Protein AF-A0A2V7CFP2-F1 (afdb_monomer_lite)

Foldseek 3Di:
DDDDDDDDDDDPDPPVVVVVVVVVVVVLLVLQLVQLLLLCLPQQVPPNCSVPPVCSVVSSVLSSVLSVCLVVVHDLVVQLVSSQCCQCPVVVHPDDSVSSSRSSVVSNVVSCVSVVVD

Sequence (118 aa):
MKQCVIAIGGGRSEPLRQASEMNEQRERARRYNDAICPILLRDWDPIGVADIPEAHDEYNMYADGVAGILMRGEPKQKLVEYLWTIETENMGLDGNRTRVESAAIRLLQVRREIDGDA

Structure (mmCIF, N/CA/C/O backbone):
data_AF-A0A2V7CFP2-F1
#
_entry.id   AF-A0A2V7CFP2-F1
#
loop_
_atom_site.group_PDB
_atom_site.id
_atom_site.type_symbol
_atom_site.label_atom_id
_atom_site.label_alt_id
_atom_site.label_comp_id
_atom_site.label_asym_id
_atom_site.label_entity_id
_atom_site.label_seq_id
_atom_site.pdbx_PDB_ins_code
_atom_site.Cartn_x
_atom_site.Cartn_y
_atom_site.Cartn_z
_atom_site.occupancy
_atom_site.B_iso_or_equiv
_atom_site.auth_seq_id
_atom_site.auth_comp_id
_atom_site.auth_asym_id
_atom_site.auth_atom_id
_atom_site.pdbx_PDB_model_num
ATOM 1 N N . MET A 1 1 ? 14.043 -0.073 67.183 1.00 38.91 1 MET A N 1
ATOM 2 C CA . MET A 1 1 ? 14.321 0.084 65.740 1.00 38.91 1 MET A CA 1
ATOM 3 C C . MET A 1 1 ? 13.403 -0.858 64.974 1.00 38.91 1 MET A C 1
ATOM 5 O O . MET A 1 1 ? 13.433 -2.046 65.238 1.00 38.91 1 MET A O 1
ATOM 9 N N . LYS A 1 2 ? 12.536 -0.272 64.138 1.00 36.72 2 LYS A N 1
ATOM 10 C CA . LYS A 1 2 ? 11.733 -0.819 63.026 1.00 36.72 2 LYS A CA 1
ATOM 11 C C . LYS A 1 2 ? 11.377 -2.321 63.033 1.00 36.72 2 LYS A C 1
ATOM 13 O O . LYS A 1 2 ? 12.143 -3.149 62.561 1.00 36.72 2 LYS A O 1
ATOM 18 N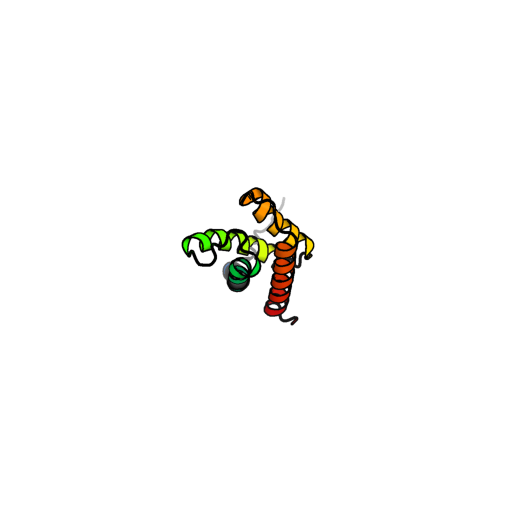 N . GLN A 1 3 ? 10.127 -2.605 63.400 1.00 37.22 3 GLN A N 1
ATOM 19 C CA . GLN A 1 3 ? 9.312 -3.619 62.727 1.00 37.22 3 GLN A CA 1
ATOM 20 C C . GLN A 1 3 ? 8.855 -3.022 61.384 1.00 37.22 3 GLN A C 1
ATOM 22 O O . GLN A 1 3 ? 8.370 -1.890 61.374 1.00 37.22 3 GLN A O 1
ATOM 27 N N . CYS A 1 4 ? 8.961 -3.744 60.269 1.00 32.78 4 CYS A N 1
ATOM 28 C CA . CYS A 1 4 ? 8.032 -3.531 59.160 1.00 32.78 4 CYS A CA 1
ATOM 29 C C . CYS A 1 4 ? 7.791 -4.840 58.412 1.00 32.78 4 CYS A C 1
ATOM 31 O O . CYS A 1 4 ? 8.712 -5.569 58.057 1.00 32.78 4 CYS A O 1
ATOM 33 N N . VAL A 1 5 ? 6.508 -5.127 58.289 1.00 37.94 5 VAL A N 1
ATOM 34 C CA . VAL A 1 5 ? 5.862 -6.352 57.847 1.00 37.94 5 VAL A CA 1
ATOM 35 C C . VAL A 1 5 ? 5.999 -6.582 56.344 1.00 37.94 5 VAL A C 1
ATOM 37 O O . VAL A 1 5 ? 6.015 -5.654 55.540 1.00 37.94 5 VAL A O 1
ATOM 40 N N . ILE A 1 6 ? 6.055 -7.862 55.993 1.00 40.59 6 ILE A N 1
ATOM 41 C CA . ILE A 1 6 ? 5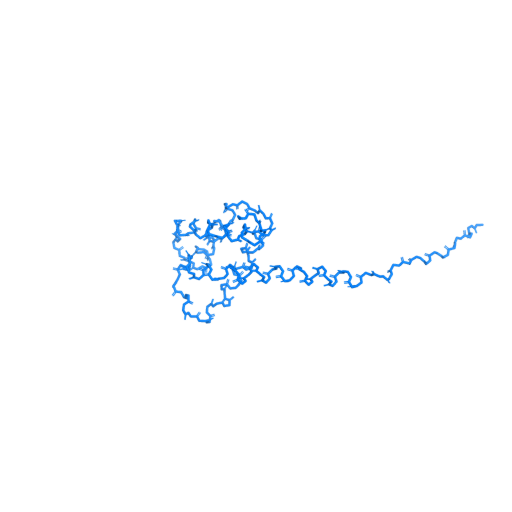.983 -8.406 54.640 1.00 40.59 6 ILE A CA 1
ATOM 42 C C . ILE A 1 6 ? 4.562 -8.161 54.117 1.00 40.59 6 ILE A C 1
ATOM 44 O O . ILE A 1 6 ? 3.610 -8.732 54.644 1.00 40.59 6 ILE A O 1
ATOM 48 N N . ALA A 1 7 ? 4.413 -7.333 53.083 1.00 41.47 7 ALA A N 1
ATOM 49 C CA . ALA A 1 7 ? 3.176 -7.226 52.315 1.00 41.47 7 ALA A CA 1
ATOM 50 C C . ALA A 1 7 ? 3.364 -7.924 50.963 1.00 41.47 7 ALA A C 1
ATOM 52 O O . ALA A 1 7 ? 3.865 -7.363 49.993 1.00 41.47 7 ALA A O 1
ATOM 53 N N . ILE A 1 8 ? 2.961 -9.188 50.940 1.00 46.88 8 ILE A N 1
ATOM 54 C CA . ILE A 1 8 ? 2.650 -9.973 49.748 1.00 46.88 8 ILE A CA 1
ATOM 55 C C . ILE A 1 8 ? 1.309 -9.470 49.191 1.00 46.88 8 ILE A C 1
ATOM 57 O O . ILE A 1 8 ? 0.251 -9.949 49.583 1.00 46.88 8 ILE A O 1
ATOM 61 N N . GLY A 1 9 ? 1.347 -8.479 48.299 1.00 38.78 9 GLY A N 1
ATOM 62 C CA . GLY A 1 9 ? 0.287 -8.244 47.311 1.00 38.78 9 GLY A CA 1
ATOM 63 C C . GLY A 1 9 ? 0.804 -8.790 45.980 1.00 38.78 9 GLY A C 1
ATOM 64 O O . GLY A 1 9 ? 1.885 -8.415 45.552 1.00 38.78 9 GLY A O 1
ATOM 65 N N . GLY A 1 10 ? 0.196 -9.774 45.328 1.00 50.22 10 GLY A N 1
ATOM 66 C CA . GLY A 1 10 ? -1.226 -9.824 45.012 1.00 50.22 10 GLY A CA 1
ATOM 67 C C . GLY A 1 10 ? -1.416 -9.343 43.571 1.00 50.22 10 GLY A C 1
ATOM 68 O O . GLY A 1 10 ? -2.043 -8.320 43.350 1.00 50.22 10 GLY A O 1
ATOM 69 N N . GLY A 1 11 ? -0.818 -10.054 42.610 1.00 46.03 11 GLY A N 1
ATOM 70 C CA . GLY A 1 11 ? -0.874 -9.746 41.177 1.00 46.03 11 GLY A CA 1
ATOM 71 C C . GLY A 1 11 ? -0.558 -10.996 40.360 1.00 46.03 11 GLY A C 1
ATOM 72 O O . GLY A 1 11 ? 0.494 -11.114 39.750 1.00 46.03 11 GLY A O 1
ATOM 73 N N . ARG A 1 12 ? -1.418 -12.013 40.454 1.00 54.16 12 ARG A N 1
ATOM 74 C CA . ARG A 1 12 ? -1.365 -13.205 39.594 1.00 54.16 12 ARG A CA 1
ATOM 75 C C . ARG A 1 12 ? -2.741 -13.415 38.977 1.00 54.16 12 ARG A C 1
ATOM 77 O O . ARG A 1 12 ? -3.465 -14.325 39.359 1.00 54.16 12 ARG A O 1
ATOM 84 N N . SER A 1 13 ? -3.102 -12.532 38.050 1.00 55.50 13 SER A N 1
ATOM 85 C CA . SER A 1 13 ? -4.273 -12.695 37.175 1.00 55.50 13 SER A CA 1
ATOM 86 C C . SER A 1 13 ? -4.141 -11.896 35.865 1.00 55.50 13 SER A C 1
ATOM 88 O O . SER A 1 13 ? -5.100 -11.272 35.424 1.00 55.50 13 SER A O 1
ATOM 90 N N . GLU A 1 14 ? -2.953 -11.891 35.250 1.00 55.16 14 GLU A N 1
ATOM 91 C CA . GLU A 1 14 ? -2.637 -11.175 33.991 1.00 55.16 14 GLU A CA 1
ATOM 92 C C . GLU A 1 14 ? -2.407 -12.023 32.710 1.00 55.16 14 GLU A C 1
ATOM 94 O O . GLU A 1 14 ? -2.618 -11.464 31.634 1.00 55.16 14 GLU A O 1
ATOM 99 N N . PRO A 1 15 ? -2.103 -13.345 32.722 1.00 56.69 15 PRO A N 1
ATOM 100 C CA . PRO A 1 15 ? -1.761 -14.057 31.478 1.00 56.69 15 PRO A CA 1
ATOM 101 C C . PRO A 1 15 ? -2.902 -14.164 30.453 1.00 56.69 15 PRO A C 1
ATOM 103 O O . PRO A 1 15 ? -2.671 -14.085 29.251 1.00 56.69 15 PRO A O 1
ATOM 106 N N . LEU A 1 16 ? -4.146 -14.353 30.915 1.00 61.09 16 LEU A N 1
ATOM 107 C CA . LEU A 1 16 ? -5.295 -14.596 30.030 1.00 61.09 16 LEU A CA 1
ATOM 108 C C . LEU A 1 16 ? -5.802 -13.322 29.339 1.00 61.09 16 LEU A C 1
ATOM 110 O O . LEU A 1 16 ? -6.277 -13.398 28.210 1.00 61.09 16 LEU A O 1
ATOM 114 N N . ARG A 1 17 ? -5.672 -12.153 29.984 1.00 61.97 17 ARG A N 1
ATOM 115 C CA . ARG A 1 17 ? -6.041 -10.864 29.371 1.00 61.97 17 ARG A CA 1
ATOM 116 C C . ARG A 1 17 ? -5.051 -10.477 28.273 1.00 61.97 17 ARG A C 1
ATOM 118 O O . ARG A 1 17 ? -5.471 -10.191 27.160 1.00 61.97 17 ARG A O 1
ATOM 125 N N . GLN A 1 18 ? -3.752 -10.603 28.549 1.00 61.94 18 GLN A N 1
ATOM 126 C CA . GLN A 1 18 ? -2.694 -10.333 27.568 1.00 61.94 18 GLN A CA 1
ATOM 127 C C . GLN A 1 18 ? -2.756 -11.291 26.367 1.00 61.94 18 GLN A C 1
ATOM 129 O O . GLN A 1 18 ? -2.541 -10.872 25.232 1.00 61.94 18 GLN A O 1
ATOM 134 N N . ALA A 1 19 ? -3.110 -12.563 26.584 1.00 71.25 19 ALA A N 1
ATOM 135 C CA . ALA A 1 19 ? -3.296 -13.522 25.496 1.00 71.25 19 ALA A CA 1
ATOM 136 C C . ALA A 1 19 ? -4.507 -13.198 24.593 1.00 71.25 19 ALA A C 1
ATOM 138 O O . ALA A 1 19 ? -4.402 -13.371 23.379 1.00 71.25 19 ALA A O 1
ATOM 139 N N . SER A 1 20 ? -5.624 -12.709 25.156 1.00 77.50 20 SER A N 1
ATOM 140 C CA . SER A 1 20 ? -6.805 -12.278 24.379 1.00 77.50 20 SER A CA 1
ATOM 141 C C . SER A 1 20 ? -6.478 -11.076 23.502 1.00 77.50 20 SER A C 1
ATOM 143 O O . SER A 1 20 ? -6.687 -11.119 22.294 1.00 77.50 20 SER A O 1
ATOM 145 N N . GLU A 1 21 ? -5.864 -10.049 24.093 1.00 76.19 21 GLU A N 1
ATOM 146 C CA . GLU A 1 21 ? -5.449 -8.838 23.382 1.00 76.19 21 GLU A CA 1
ATOM 147 C C . GLU A 1 21 ? -4.469 -9.173 22.250 1.00 76.19 21 GLU A C 1
ATOM 149 O O . GLU A 1 21 ? -4.635 -8.722 21.120 1.00 76.19 21 GLU A O 1
ATOM 154 N N . MET A 1 22 ? -3.476 -10.031 22.509 1.00 74.94 22 MET A N 1
ATOM 155 C CA . MET A 1 22 ? -2.556 -10.499 21.471 1.00 74.94 22 MET A CA 1
ATOM 156 C C . MET A 1 22 ? -3.264 -11.246 20.336 1.00 74.94 22 MET A C 1
ATOM 158 O O . MET A 1 22 ? -2.868 -11.095 19.179 1.00 74.94 22 MET A O 1
ATOM 162 N N . ASN A 1 23 ? -4.274 -12.064 20.642 1.00 83.12 23 ASN A N 1
ATOM 163 C CA . ASN A 1 23 ? -5.027 -12.788 19.622 1.00 83.12 23 ASN A CA 1
ATOM 164 C C . ASN A 1 23 ? -5.876 -11.833 18.771 1.00 83.12 23 ASN A C 1
ATOM 166 O O . ASN A 1 23 ? -5.826 -11.904 17.548 1.00 83.12 23 ASN A O 1
ATOM 170 N N . GLU A 1 24 ? -6.557 -10.874 19.395 1.00 83.25 24 GLU A N 1
ATOM 171 C CA . GLU A 1 24 ? -7.334 -9.842 18.697 1.00 83.25 24 GLU A CA 1
ATOM 172 C C . GLU A 1 24 ? -6.453 -8.997 17.766 1.00 83.25 24 GLU A C 1
ATOM 174 O O . GLU A 1 24 ? -6.829 -8.731 16.623 1.00 83.25 24 GLU A O 1
ATOM 179 N N . GLN A 1 25 ? -5.243 -8.631 18.207 1.00 81.38 25 GLN A N 1
ATOM 180 C CA . GLN A 1 25 ? -4.290 -7.907 17.360 1.00 81.38 25 GLN A CA 1
ATOM 181 C C . GLN A 1 25 ? -3.815 -8.751 16.173 1.00 81.38 25 GLN A C 1
ATOM 183 O O . GLN A 1 25 ? -3.722 -8.239 15.058 1.00 81.38 25 GLN A O 1
ATOM 188 N N . ARG A 1 26 ? -3.544 -10.045 16.384 1.00 83.00 26 ARG A N 1
ATOM 189 C CA . ARG A 1 26 ? -3.150 -10.972 15.309 1.00 83.00 26 ARG A CA 1
ATOM 190 C C . ARG A 1 26 ? -4.274 -11.187 14.307 1.00 83.00 26 ARG A C 1
ATOM 192 O O . ARG A 1 26 ? -4.027 -11.163 13.107 1.00 83.00 26 ARG A O 1
ATOM 199 N N . GLU A 1 27 ? -5.502 -11.361 14.779 1.00 87.06 27 GLU A N 1
ATOM 200 C CA . GLU A 1 27 ? -6.678 -11.490 13.920 1.00 87.06 27 GLU A CA 1
ATOM 201 C C . GLU A 1 27 ? -6.924 -10.214 13.118 1.00 87.06 27 GLU A C 1
ATOM 203 O O . GLU A 1 27 ? -7.216 -10.284 11.924 1.00 87.06 27 GLU A O 1
ATOM 208 N N . ARG A 1 28 ? -6.758 -9.044 13.744 1.00 84.88 28 ARG A N 1
ATOM 209 C CA . ARG A 1 28 ? -6.853 -7.756 13.054 1.00 84.88 28 ARG A CA 1
ATOM 210 C C . ARG A 1 28 ? -5.775 -7.624 11.982 1.00 84.88 28 ARG A C 1
ATOM 212 O O . ARG A 1 28 ? -6.112 -7.312 10.844 1.00 84.88 28 ARG A O 1
ATOM 219 N N . ALA A 1 29 ? -4.517 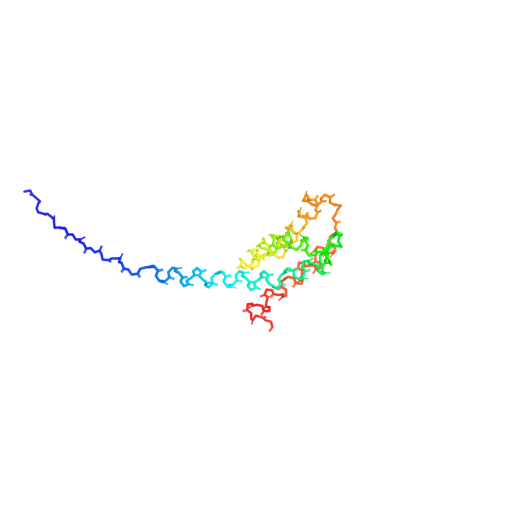-7.918 12.309 1.00 84.00 29 ALA A N 1
ATOM 220 C CA . ALA A 1 29 ? -3.415 -7.898 11.349 1.00 84.00 29 ALA A CA 1
ATOM 221 C C . ALA A 1 29 ? -3.670 -8.858 10.176 1.00 84.00 29 ALA A C 1
ATOM 223 O O . ALA A 1 29 ? -3.532 -8.464 9.022 1.00 84.00 29 ALA A O 1
ATOM 224 N N . ARG A 1 30 ? -4.146 -10.078 10.460 1.00 86.88 30 ARG A N 1
ATOM 225 C CA . ARG A 1 30 ? -4.508 -11.069 9.440 1.00 86.88 30 ARG A CA 1
ATOM 226 C C . ARG A 1 30 ? -5.613 -10.563 8.513 1.00 86.88 30 ARG A C 1
ATOM 228 O O . ARG A 1 30 ? -5.479 -10.689 7.306 1.00 86.88 30 ARG A O 1
ATOM 235 N N . ARG A 1 31 ? -6.679 -9.954 9.048 1.00 88.88 31 ARG A N 1
ATOM 236 C CA . ARG A 1 31 ? -7.759 -9.370 8.227 1.00 88.88 31 ARG A CA 1
ATOM 237 C C . ARG A 1 31 ? -7.250 -8.265 7.306 1.00 88.88 31 ARG A C 1
ATOM 239 O O . ARG A 1 31 ? -7.663 -8.201 6.154 1.00 88.88 31 ARG A O 1
ATOM 246 N N . TYR A 1 32 ? -6.362 -7.410 7.811 1.00 90.12 32 TYR A N 1
ATOM 247 C CA . TYR A 1 32 ? -5.733 -6.382 6.990 1.00 90.12 32 TYR A CA 1
ATOM 248 C C . TYR A 1 32 ? -4.867 -7.007 5.891 1.00 90.12 32 TYR A C 1
ATOM 250 O O . TYR A 1 32 ? -5.028 -6.639 4.733 1.00 90.12 32 TYR A O 1
ATOM 258 N N . ASN A 1 33 ? -4.008 -7.976 6.220 1.00 87.62 33 ASN A N 1
ATOM 259 C CA . ASN A 1 33 ? -3.148 -8.636 5.236 1.00 87.62 33 ASN A CA 1
ATOM 260 C C . ASN A 1 33 ? -3.973 -9.350 4.141 1.00 87.62 33 ASN A C 1
ATOM 262 O O . ASN A 1 33 ? -3.771 -9.070 2.958 1.00 87.62 33 ASN A O 1
ATOM 266 N N . ASP A 1 34 ? -4.987 -10.136 4.534 1.00 89.69 34 ASP A N 1
ATOM 267 C CA . ASP A 1 34 ? -5.908 -10.843 3.626 1.00 89.69 34 ASP A CA 1
ATOM 268 C C . ASP A 1 34 ? -6.612 -9.879 2.642 1.00 89.69 34 ASP A C 1
ATOM 270 O O . ASP A 1 34 ? -6.906 -10.250 1.505 1.00 89.69 34 ASP A O 1
ATOM 274 N N . ALA A 1 35 ? -6.882 -8.634 3.056 1.00 91.50 35 ALA A N 1
ATOM 275 C CA . ALA A 1 35 ? -7.525 -7.620 2.218 1.00 91.50 35 ALA A CA 1
ATOM 276 C C . ALA A 1 35 ? -6.536 -6.807 1.361 1.00 91.50 35 ALA A C 1
ATOM 278 O O . ALA A 1 35 ? -6.869 -6.407 0.245 1.00 91.50 35 ALA A O 1
ATOM 279 N N . ILE A 1 36 ? -5.330 -6.545 1.873 1.00 94.12 36 ILE A N 1
ATOM 280 C CA . ILE A 1 36 ? -4.306 -5.718 1.217 1.00 94.12 36 ILE A CA 1
ATOM 281 C C . ILE A 1 36 ? -3.576 -6.493 0.123 1.00 94.12 36 ILE A C 1
ATOM 283 O O . ILE A 1 36 ? -3.360 -5.946 -0.958 1.00 94.12 36 ILE A O 1
ATOM 287 N N . CYS A 1 37 ? -3.179 -7.741 0.384 1.00 92.12 37 CYS A N 1
ATOM 288 C CA . CYS A 1 37 ? -2.323 -8.502 -0.529 1.00 92.12 37 CYS A CA 1
ATOM 289 C C . CYS A 1 37 ? -2.922 -8.614 -1.952 1.00 92.12 37 CYS A C 1
ATOM 291 O O . CYS A 1 37 ? -2.234 -8.262 -2.915 1.00 92.12 37 CYS A O 1
ATOM 293 N N . PRO A 1 38 ? -4.225 -8.927 -2.130 1.00 91.06 38 PRO A N 1
ATOM 294 C CA . PRO A 1 38 ? -4.845 -8.939 -3.457 1.00 91.06 38 PRO A CA 1
ATOM 295 C C . PRO A 1 38 ? -4.841 -7.579 -4.169 1.00 91.06 38 PRO A C 1
ATOM 297 O O . PRO A 1 38 ? -4.823 -7.536 -5.396 1.00 91.06 38 PRO A O 1
ATOM 300 N N . ILE A 1 39 ? -4.872 -6.468 -3.428 1.00 93.06 39 ILE A N 1
ATOM 301 C CA . ILE A 1 39 ? -4.818 -5.110 -3.995 1.00 93.06 39 ILE A CA 1
ATOM 302 C C . ILE A 1 39 ? -3.412 -4.802 -4.480 1.00 93.06 39 ILE A C 1
ATOM 304 O O . ILE A 1 39 ? -3.248 -4.269 -5.572 1.00 93.06 39 ILE A O 1
ATOM 308 N N . LEU A 1 40 ? -2.391 -5.171 -3.705 1.00 93.50 40 LEU A N 1
ATOM 309 C CA . LEU A 1 40 ? -1.009 -4.999 -4.141 1.00 93.50 40 LEU A CA 1
ATOM 310 C C . LEU A 1 40 ? -0.734 -5.796 -5.419 1.00 93.50 40 LEU A C 1
ATOM 312 O O . LEU A 1 40 ? -0.166 -5.241 -6.353 1.00 93.50 40 LEU A O 1
ATOM 316 N N . LEU A 1 41 ? -1.211 -7.042 -5.500 1.00 91.69 41 LEU A N 1
ATOM 317 C CA . LEU A 1 41 ? -1.026 -7.895 -6.678 1.00 91.69 41 LEU A CA 1
ATOM 318 C C . LEU A 1 41 ? -1.824 -7.425 -7.908 1.00 91.69 41 LEU A C 1
ATOM 320 O O . LEU A 1 41 ? -1.393 -7.648 -9.030 1.00 91.69 41 LEU A O 1
ATOM 324 N N . ARG A 1 42 ? -2.992 -6.791 -7.740 1.00 90.00 42 ARG A N 1
ATOM 325 C CA . ARG A 1 42 ? -3.857 -6.413 -8.879 1.00 90.00 42 ARG A CA 1
ATOM 326 C C . ARG A 1 42 ? -3.719 -4.961 -9.313 1.00 90.00 42 ARG A C 1
ATOM 328 O O . ARG A 1 42 ? -3.748 -4.680 -10.508 1.00 90.00 42 ARG A O 1
ATOM 335 N N . ASP A 1 43 ? -3.613 -4.052 -8.351 1.00 90.56 43 ASP A N 1
ATOM 336 C CA . ASP A 1 43 ? -3.725 -2.611 -8.586 1.00 90.56 43 ASP A CA 1
ATOM 337 C C . ASP A 1 43 ? -2.363 -1.901 -8.558 1.00 90.56 43 ASP A C 1
ATOM 339 O O . ASP A 1 43 ? -2.240 -0.790 -9.079 1.00 90.56 43 ASP A O 1
ATOM 343 N N . TRP A 1 44 ? -1.335 -2.521 -7.964 1.00 94.38 44 TRP A N 1
ATOM 344 C CA . TRP A 1 44 ? 0.005 -1.936 -7.872 1.00 94.38 44 TRP A CA 1
ATOM 345 C C . TRP A 1 44 ? 1.086 -2.707 -8.633 1.00 94.38 44 TRP A C 1
ATOM 347 O O . TRP A 1 44 ? 1.907 -2.046 -9.261 1.00 94.38 44 TRP A O 1
ATOM 357 N N . ASP A 1 45 ? 1.075 -4.042 -8.592 1.00 91.12 45 ASP A N 1
ATOM 358 C CA . ASP A 1 45 ? 2.110 -4.967 -9.087 1.00 91.12 45 ASP A CA 1
ATOM 359 C C . ASP A 1 45 ? 2.957 -4.420 -10.251 1.00 91.12 45 ASP A C 1
ATOM 361 O O . ASP A 1 45 ? 2.582 -4.511 -11.427 1.00 91.12 45 ASP A O 1
ATOM 365 N N . PRO A 1 46 ? 4.111 -3.806 -9.941 1.00 89.75 46 PRO A N 1
ATOM 366 C CA . PRO A 1 46 ? 4.890 -3.097 -10.939 1.00 89.75 46 PRO A CA 1
ATOM 367 C C . PRO A 1 46 ? 5.705 -4.031 -11.839 1.00 89.75 46 PRO A C 1
ATOM 369 O O . PRO A 1 46 ? 6.150 -3.588 -12.900 1.00 89.75 46 PRO A O 1
ATOM 372 N N . ILE A 1 47 ? 5.876 -5.294 -11.434 1.00 88.56 47 ILE A N 1
ATOM 373 C CA . ILE A 1 47 ? 6.668 -6.321 -12.124 1.00 88.56 47 ILE A CA 1
ATOM 374 C C . ILE A 1 47 ? 5.806 -7.392 -12.812 1.00 88.56 47 ILE A C 1
ATOM 376 O O . ILE A 1 47 ? 6.335 -8.163 -13.609 1.00 88.56 47 ILE A O 1
ATOM 380 N N . GLY A 1 48 ? 4.491 -7.412 -12.574 1.00 88.00 48 GLY A N 1
ATOM 381 C CA . GLY A 1 48 ? 3.545 -8.288 -13.271 1.00 88.00 48 GLY A CA 1
ATOM 382 C C . GLY A 1 48 ? 3.632 -9.753 -12.840 1.00 88.00 48 GLY A C 1
ATOM 383 O O . GLY A 1 48 ? 3.534 -10.646 -13.679 1.00 88.00 48 GLY A O 1
ATOM 384 N N . VAL A 1 49 ? 3.858 -10.003 -11.551 1.00 87.50 49 VAL A N 1
ATOM 385 C CA . VAL A 1 49 ? 4.006 -11.340 -10.954 1.00 87.50 49 VAL A CA 1
ATOM 386 C C . VAL A 1 49 ? 2.755 -11.827 -10.218 1.00 87.50 49 VAL A C 1
ATOM 388 O O . VAL A 1 49 ? 2.815 -12.843 -9.531 1.00 87.50 49 VAL A O 1
ATOM 391 N N . ALA A 1 50 ? 1.613 -11.150 -10.368 1.00 85.88 50 ALA A N 1
ATOM 392 C CA . ALA A 1 50 ? 0.342 -11.523 -9.741 1.00 85.88 50 ALA A CA 1
ATOM 393 C C . ALA A 1 50 ? -0.024 -13.015 -9.893 1.00 85.88 50 ALA A C 1
ATOM 395 O O . ALA A 1 50 ? -0.506 -13.639 -8.944 1.00 85.88 50 ALA A O 1
ATOM 396 N N . ASP A 1 51 ? 0.257 -13.592 -11.065 1.00 85.56 51 ASP A N 1
ATOM 397 C CA . ASP A 1 51 ? -0.046 -14.986 -11.411 1.00 85.56 51 ASP A CA 1
ATOM 398 C C . ASP A 1 51 ? 1.037 -15.992 -10.963 1.00 85.56 51 ASP A C 1
ATOM 400 O O . ASP A 1 51 ? 0.919 -17.183 -11.253 1.00 85.56 51 ASP A O 1
ATOM 404 N N . ILE A 1 52 ? 2.090 -15.539 -10.270 1.00 85.75 52 ILE A N 1
ATOM 405 C CA . ILE A 1 52 ? 3.209 -16.364 -9.791 1.00 85.75 52 ILE A CA 1
ATOM 406 C C . ILE A 1 52 ? 3.066 -16.569 -8.273 1.00 85.75 52 ILE A C 1
ATOM 408 O O . ILE A 1 52 ? 3.386 -15.658 -7.505 1.00 85.75 52 ILE A O 1
ATOM 412 N N . PRO A 1 53 ? 2.614 -17.749 -7.805 1.00 82.94 53 PRO A N 1
ATOM 413 C CA . PRO A 1 53 ? 2.393 -18.009 -6.381 1.00 82.94 53 PRO A CA 1
ATOM 414 C C . PRO A 1 53 ? 3.641 -17.819 -5.514 1.00 82.94 53 PRO A C 1
ATOM 416 O O . PRO A 1 53 ? 3.542 -17.393 -4.368 1.00 82.94 53 PRO A O 1
ATOM 419 N N . GLU A 1 54 ? 4.825 -18.109 -6.050 1.00 80.94 54 GLU A N 1
ATOM 420 C CA . GLU A 1 54 ? 6.101 -17.967 -5.347 1.00 80.94 54 GLU A CA 1
ATOM 421 C C . GLU A 1 54 ? 6.412 -16.508 -4.990 1.00 80.94 54 GLU A C 1
ATOM 423 O O . GLU A 1 54 ? 7.070 -16.254 -3.984 1.00 80.94 54 GLU A O 1
ATOM 428 N N . ALA A 1 55 ? 5.903 -15.548 -5.767 1.00 77.44 55 ALA A N 1
ATOM 429 C CA . ALA A 1 55 ? 6.073 -14.125 -5.492 1.00 77.44 55 ALA A CA 1
ATOM 430 C C . ALA A 1 55 ? 5.115 -13.616 -4.400 1.00 77.44 55 ALA A C 1
ATOM 432 O O . ALA A 1 55 ? 5.299 -12.518 -3.877 1.00 77.44 55 ALA A O 1
ATOM 433 N N . HIS A 1 56 ? 4.094 -14.393 -4.016 1.00 82.44 56 HIS A N 1
ATOM 434 C CA . HIS A 1 56 ? 3.099 -13.945 -3.035 1.00 82.44 56 HIS A CA 1
ATOM 435 C C . HIS A 1 56 ? 3.705 -13.770 -1.640 1.00 82.44 56 HIS A C 1
ATOM 437 O O . HIS A 1 56 ? 3.266 -12.888 -0.908 1.00 82.44 56 HIS A O 1
ATOM 443 N N . ASP A 1 57 ? 4.729 -14.550 -1.275 1.00 83.88 57 ASP A N 1
ATOM 444 C CA . ASP A 1 57 ? 5.378 -14.434 0.040 1.00 83.88 57 ASP A CA 1
ATOM 445 C C . ASP A 1 57 ? 6.088 -13.080 0.217 1.00 83.88 57 ASP A C 1
ATOM 447 O O . ASP A 1 57 ? 5.971 -12.437 1.259 1.00 83.88 57 ASP A O 1
ATOM 451 N N . GLU A 1 58 ? 6.729 -12.572 -0.840 1.00 82.31 58 GLU A N 1
ATOM 452 C CA . GLU A 1 58 ? 7.333 -11.233 -0.838 1.00 82.31 58 GLU A CA 1
ATOM 453 C C . GLU A 1 58 ? 6.263 -10.135 -0.737 1.00 82.31 58 GLU A C 1
ATOM 455 O O . GLU A 1 58 ? 6.400 -9.178 0.030 1.00 82.31 58 GLU A O 1
ATOM 460 N N . TYR A 1 59 ? 5.144 -10.300 -1.447 1.00 88.12 59 TYR A N 1
ATOM 461 C CA . TYR A 1 59 ? 4.019 -9.367 -1.378 1.00 88.12 59 TYR A CA 1
ATOM 462 C C . TYR A 1 59 ? 3.305 -9.388 -0.022 1.00 88.12 59 TYR A C 1
ATOM 464 O O . TYR A 1 59 ? 2.825 -8.341 0.420 1.00 88.12 59 TYR A O 1
ATOM 472 N N . ASN A 1 60 ? 3.298 -10.522 0.684 1.00 87.12 60 ASN A N 1
ATOM 473 C CA . ASN A 1 60 ? 2.796 -10.601 2.056 1.00 87.12 60 ASN A CA 1
ATOM 474 C C . ASN A 1 60 ? 3.616 -9.707 2.999 1.00 87.12 60 ASN A C 1
ATOM 476 O O . ASN A 1 60 ? 3.035 -9.023 3.844 1.00 87.12 60 ASN A O 1
ATOM 480 N N . MET A 1 61 ? 4.942 -9.642 2.819 1.00 88.88 61 MET A N 1
ATOM 481 C CA . MET A 1 61 ? 5.805 -8.760 3.617 1.00 88.88 61 MET A CA 1
ATOM 482 C C . MET A 1 61 ? 5.507 -7.277 3.361 1.00 88.88 61 MET A C 1
ATOM 484 O O . MET A 1 61 ? 5.474 -6.472 4.296 1.00 88.88 61 MET A O 1
ATOM 488 N N . TYR A 1 62 ? 5.252 -6.892 2.108 1.00 92.56 62 TYR A N 1
ATOM 489 C CA . TYR A 1 62 ? 4.833 -5.523 1.788 1.00 92.56 62 TYR A CA 1
ATOM 490 C C . TYR A 1 62 ? 3.434 -5.215 2.334 1.00 92.56 62 TYR A C 1
ATOM 492 O O . TYR A 1 62 ? 3.197 -4.117 2.850 1.00 92.56 62 TYR A O 1
ATOM 500 N N . ALA A 1 63 ? 2.520 -6.188 2.282 1.00 92.75 63 ALA A N 1
ATOM 501 C CA . ALA A 1 63 ? 1.179 -6.065 2.838 1.00 92.75 63 ALA A CA 1
ATOM 502 C C . ALA A 1 63 ? 1.204 -5.811 4.353 1.00 92.75 63 ALA A C 1
ATOM 504 O O . ALA A 1 63 ? 0.441 -4.970 4.828 1.00 92.75 63 ALA A O 1
ATOM 505 N N . ASP A 1 64 ? 2.121 -6.434 5.099 1.00 91.81 64 ASP A N 1
ATOM 506 C CA . ASP A 1 64 ? 2.305 -6.171 6.533 1.00 91.81 64 ASP A CA 1
ATOM 507 C C . ASP A 1 64 ? 2.727 -4.722 6.820 1.00 91.81 64 ASP A C 1
ATOM 509 O O . ASP A 1 64 ? 2.202 -4.073 7.733 1.00 91.81 6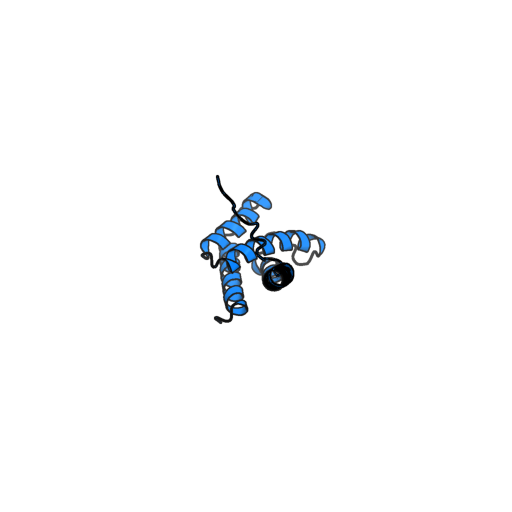4 ASP A O 1
ATOM 513 N N . GLY A 1 65 ? 3.642 -4.171 6.017 1.00 93.50 65 GLY A N 1
ATOM 514 C CA . GLY A 1 65 ? 4.049 -2.771 6.137 1.00 93.50 65 GLY A CA 1
ATOM 515 C C . GLY A 1 65 ? 2.895 -1.804 5.865 1.00 93.50 65 GLY A C 1
ATOM 516 O O . GLY A 1 65 ? 2.658 -0.876 6.648 1.00 93.50 65 GLY A O 1
ATOM 517 N N . VAL A 1 66 ? 2.121 -2.065 4.807 1.00 95.50 66 VAL A N 1
ATOM 518 C CA . VAL A 1 66 ? 0.904 -1.305 4.482 1.00 95.50 66 VAL A CA 1
ATOM 519 C C . VAL A 1 66 ? -0.131 -1.418 5.603 1.00 95.50 66 VAL A C 1
ATOM 521 O O . VAL A 1 66 ? -0.676 -0.397 6.026 1.00 95.50 66 VAL A O 1
ATOM 524 N N . ALA A 1 67 ? -0.370 -2.621 6.133 1.00 93.56 67 ALA A N 1
ATOM 525 C CA . ALA A 1 67 ? -1.301 -2.856 7.234 1.00 93.56 67 ALA A CA 1
ATOM 526 C C . ALA A 1 67 ? -0.932 -2.0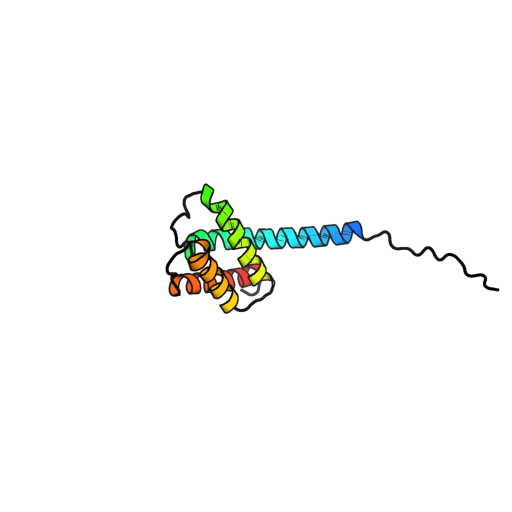07 8.452 1.00 93.56 67 ALA A C 1
ATOM 528 O O . ALA A 1 67 ? -1.785 -1.317 9.009 1.00 93.56 67 ALA A O 1
ATOM 529 N N . GLY A 1 68 ? 0.354 -1.965 8.813 1.00 92.44 68 GLY A N 1
ATOM 530 C CA . GLY A 1 68 ? 0.843 -1.125 9.902 1.00 92.44 68 GLY A CA 1
ATOM 531 C C . GLY A 1 68 ? 0.555 0.366 9.690 1.00 92.44 68 GLY A C 1
ATOM 532 O O . GLY A 1 68 ? 0.140 1.048 10.627 1.00 92.44 68 GLY A O 1
ATOM 533 N N . ILE A 1 69 ? 0.750 0.879 8.471 1.00 94.50 69 ILE A N 1
ATOM 534 C CA . ILE A 1 69 ? 0.453 2.278 8.117 1.00 94.50 69 ILE A CA 1
ATOM 535 C C . ILE A 1 69 ? -1.056 2.553 8.229 1.00 94.50 69 ILE A C 1
ATOM 537 O O . ILE A 1 69 ? -1.461 3.543 8.843 1.00 94.50 69 ILE A O 1
ATOM 541 N N . LEU A 1 70 ? -1.897 1.663 7.693 1.00 93.25 70 LEU A N 1
ATOM 542 C CA . LEU A 1 70 ? -3.354 1.815 7.729 1.00 93.25 70 LEU A CA 1
ATOM 543 C C . LEU A 1 70 ? -3.910 1.750 9.154 1.00 93.25 70 LEU A C 1
ATOM 545 O O . LEU A 1 70 ? -4.670 2.636 9.539 1.00 93.25 70 LEU A O 1
ATOM 549 N N . MET A 1 71 ? -3.485 0.765 9.950 1.00 90.12 71 MET A N 1
ATOM 550 C CA . MET A 1 71 ? -3.937 0.566 11.333 1.00 90.12 71 MET A CA 1
ATOM 551 C C . MET A 1 71 ? -3.575 1.732 12.259 1.00 90.12 71 MET A C 1
ATOM 553 O O . MET A 1 71 ? -4.290 1.982 13.229 1.00 90.12 71 MET A O 1
ATOM 557 N N . ARG A 1 72 ? -2.478 2.448 11.973 1.00 91.38 72 ARG A N 1
ATOM 558 C CA . ARG A 1 72 ? -2.081 3.668 12.695 1.00 91.38 72 ARG A CA 1
ATOM 559 C C . ARG A 1 72 ? -2.842 4.919 12.249 1.00 91.38 72 ARG A C 1
ATOM 561 O O . ARG A 1 72 ? -2.670 5.972 12.853 1.00 91.38 72 ARG A O 1
ATOM 568 N N . GLY A 1 73 ? -3.676 4.824 11.212 1.00 90.88 73 GLY A N 1
ATOM 569 C CA . GLY A 1 73 ? -4.421 5.969 10.690 1.00 90.88 73 GLY A CA 1
ATOM 570 C C . GLY A 1 73 ? -3.538 6.992 9.971 1.00 90.88 73 GLY A C 1
ATOM 571 O O . GLY A 1 73 ? -3.926 8.151 9.846 1.00 90.88 73 GLY A O 1
ATOM 572 N N . GLU A 1 74 ? -2.364 6.575 9.495 1.00 94.38 74 GLU A N 1
ATOM 573 C CA . GLU A 1 74 ? -1.399 7.452 8.832 1.00 94.38 74 GLU A CA 1
ATOM 574 C C . GLU A 1 74 ? -1.987 8.089 7.556 1.00 94.38 74 GLU A C 1
ATOM 576 O O . GLU A 1 74 ? -2.905 7.538 6.926 1.00 94.38 74 GLU A O 1
ATOM 581 N N . PRO A 1 75 ? -1.469 9.259 7.141 1.00 93.94 75 PRO A N 1
ATOM 582 C CA . PRO A 1 75 ? -1.958 9.951 5.958 1.00 93.94 75 PRO A CA 1
ATOM 583 C C . PRO A 1 75 ? -1.586 9.214 4.661 1.00 93.94 75 PRO A C 1
ATOM 585 O O . PRO A 1 75 ? -0.582 8.504 4.591 1.00 93.94 75 PRO A O 1
ATOM 588 N N . LYS A 1 76 ? -2.353 9.458 3.586 1.00 95.31 76 LYS A N 1
ATOM 589 C CA . LYS A 1 76 ? -2.137 8.871 2.243 1.00 95.31 76 LYS A CA 1
ATOM 590 C C . LYS A 1 76 ? -0.685 8.976 1.774 1.00 95.31 76 LYS A C 1
ATOM 592 O O . LYS A 1 76 ? -0.166 8.058 1.152 1.00 95.31 76 LYS A O 1
ATOM 597 N N . GLN A 1 77 ? -0.037 10.102 2.060 1.00 96.19 77 GLN A N 1
ATOM 598 C CA . GLN A 1 77 ? 1.340 10.379 1.663 1.00 96.19 77 GLN A CA 1
ATOM 599 C C . GLN A 1 77 ? 2.304 9.310 2.183 1.00 96.19 77 GLN A C 1
ATOM 601 O O . GLN A 1 77 ? 3.189 8.904 1.441 1.00 96.19 77 GLN A O 1
ATOM 606 N N . LYS A 1 78 ? 2.085 8.777 3.392 1.00 97.00 78 LYS A N 1
ATOM 607 C CA . LYS A 1 78 ? 2.917 7.700 3.941 1.00 97.00 78 LYS A CA 1
ATOM 608 C C . LYS A 1 78 ? 2.770 6.391 3.170 1.00 97.00 78 LYS A C 1
ATOM 610 O O . LYS A 1 78 ? 3.764 5.702 2.982 1.00 97.00 78 LYS A O 1
ATOM 615 N N . LEU A 1 79 ? 1.571 6.076 2.673 1.00 96.12 79 LEU A N 1
ATOM 616 C CA . LEU A 1 79 ? 1.362 4.924 1.786 1.00 96.12 79 LEU A CA 1
ATOM 617 C C . LEU A 1 79 ? 2.070 5.118 0.444 1.00 96.12 79 LEU A C 1
ATOM 619 O O . LEU A 1 79 ? 2.733 4.206 -0.034 1.00 96.12 79 LEU A O 1
ATOM 623 N N . VAL A 1 80 ? 1.946 6.310 -0.145 1.00 97.31 80 VAL A N 1
ATOM 624 C CA . VAL A 1 80 ? 2.595 6.644 -1.422 1.00 97.31 80 VAL A CA 1
ATOM 625 C C . VAL A 1 80 ? 4.115 6.577 -1.297 1.00 97.31 80 VAL A C 1
ATOM 627 O O . VAL A 1 80 ? 4.762 5.997 -2.160 1.00 97.31 80 VAL A O 1
ATOM 630 N N . GLU A 1 81 ? 4.684 7.148 -0.234 1.00 97.50 81 GLU A N 1
ATOM 631 C CA . GLU A 1 81 ? 6.118 7.065 0.066 1.00 97.50 81 GLU A CA 1
ATOM 632 C C . GLU A 1 81 ? 6.561 5.608 0.218 1.00 97.50 81 GLU A C 1
ATOM 634 O O . GLU A 1 81 ? 7.529 5.201 -0.415 1.00 97.50 81 GLU A O 1
ATOM 639 N N . TYR A 1 82 ? 5.820 4.812 0.992 1.00 97.25 82 TYR A N 1
ATOM 640 C CA . TYR A 1 82 ? 6.155 3.414 1.245 1.00 97.25 82 TYR A CA 1
ATOM 641 C C . TYR A 1 82 ? 6.154 2.561 -0.031 1.00 97.25 82 TYR A C 1
ATOM 643 O O . TYR A 1 82 ? 7.149 1.904 -0.331 1.00 97.25 82 TYR A O 1
ATOM 651 N N . LEU A 1 83 ? 5.071 2.608 -0.814 1.00 96.56 83 LEU A N 1
ATOM 652 C CA . LEU A 1 83 ? 4.971 1.867 -2.076 1.00 96.56 83 LEU A CA 1
ATOM 653 C C . LEU A 1 83 ? 6.005 2.348 -3.098 1.00 96.56 83 LEU A C 1
ATOM 655 O O . LEU A 1 83 ? 6.602 1.535 -3.796 1.00 96.56 83 LEU A O 1
ATOM 659 N N . TRP A 1 84 ? 6.261 3.659 -3.155 1.00 97.38 84 TRP A N 1
ATOM 660 C CA . TRP A 1 84 ? 7.294 4.215 -4.024 1.00 97.38 84 TRP A CA 1
ATOM 661 C C . TRP A 1 84 ? 8.681 3.679 -3.676 1.00 97.38 84 TRP A C 1
ATOM 663 O O . TRP A 1 84 ? 9.391 3.246 -4.574 1.00 97.38 84 TRP A O 1
ATOM 673 N N . THR A 1 85 ? 9.055 3.662 -2.394 1.00 97.00 85 THR A N 1
ATOM 674 C CA . THR A 1 85 ? 10.344 3.115 -1.951 1.00 97.00 85 THR A CA 1
ATOM 675 C C . THR A 1 85 ? 10.483 1.644 -2.325 1.00 97.00 85 THR A C 1
ATOM 677 O O . THR A 1 85 ? 11.538 1.249 -2.812 1.00 97.00 85 THR A O 1
ATOM 680 N N . ILE A 1 86 ? 9.433 0.829 -2.176 1.00 95.56 86 ILE A N 1
ATOM 681 C CA . ILE A 1 86 ? 9.512 -0.569 -2.618 1.00 95.56 86 ILE A CA 1
ATOM 682 C C . ILE A 1 86 ? 9.745 -0.634 -4.133 1.00 95.56 86 ILE A C 1
ATOM 684 O O . ILE A 1 86 ? 10.637 -1.343 -4.590 1.00 95.56 86 ILE A O 1
ATOM 688 N N . GLU A 1 87 ? 8.986 0.138 -4.907 1.00 95.56 87 GLU A N 1
ATOM 689 C CA . GLU A 1 87 ? 9.085 0.136 -6.365 1.00 95.56 87 GLU A CA 1
ATOM 690 C C . GLU A 1 87 ? 10.463 0.595 -6.867 1.00 95.56 87 GLU A C 1
ATOM 692 O O . GLU A 1 87 ? 11.034 -0.025 -7.762 1.00 95.56 87 GLU A O 1
ATOM 697 N N . THR A 1 88 ? 11.020 1.662 -6.290 1.00 96.38 88 THR A N 1
ATOM 698 C CA . THR A 1 88 ? 12.262 2.262 -6.794 1.00 96.38 88 THR A CA 1
ATOM 699 C C . THR A 1 88 ? 13.523 1.732 -6.136 1.00 96.38 88 THR A C 1
ATOM 701 O O . THR A 1 88 ? 14.543 1.594 -6.801 1.00 96.38 88 THR A O 1
ATOM 704 N N . GLU A 1 89 ? 13.489 1.454 -4.833 1.00 95.50 89 GLU A N 1
ATOM 705 C CA . GLU A 1 89 ? 14.680 1.047 -4.079 1.00 95.50 89 GLU A CA 1
ATOM 706 C C . GLU A 1 89 ? 14.772 -0.473 -3.951 1.00 95.50 89 GLU A C 1
ATOM 708 O O . GLU A 1 89 ? 15.832 -1.036 -4.217 1.00 95.50 89 GLU A O 1
ATOM 713 N N . ASN A 1 90 ? 13.673 -1.153 -3.602 1.00 92.69 90 ASN A N 1
ATOM 714 C CA . ASN A 1 90 ? 13.708 -2.608 -3.417 1.00 92.69 90 ASN A CA 1
ATOM 715 C C . ASN A 1 90 ? 13.671 -3.352 -4.758 1.00 92.69 90 ASN A C 1
ATOM 717 O O . ASN A 1 90 ? 14.407 -4.317 -4.942 1.00 92.69 90 ASN A O 1
ATOM 721 N N . MET A 1 91 ? 12.825 -2.906 -5.692 1.00 91.56 91 MET A N 1
ATOM 722 C CA . MET A 1 91 ? 12.684 -3.520 -7.020 1.00 91.56 91 MET A CA 1
ATOM 723 C C . MET A 1 91 ? 13.590 -2.877 -8.081 1.00 91.56 91 MET A C 1
ATOM 725 O O . MET A 1 91 ? 13.775 -3.452 -9.151 1.00 91.56 91 MET A O 1
ATOM 729 N N . GLY A 1 92 ? 14.163 -1.699 -7.805 1.00 94.75 92 GLY A N 1
ATOM 730 C CA . GLY A 1 92 ? 15.086 -1.020 -8.721 1.00 94.75 92 GLY A CA 1
ATOM 731 C C . GLY A 1 92 ? 14.435 -0.463 -9.991 1.00 94.75 92 GLY A C 1
ATOM 732 O O . GLY A 1 92 ? 15.112 -0.338 -11.010 1.00 94.75 92 GLY A O 1
ATOM 733 N N . LEU A 1 93 ? 13.130 -0.174 -9.967 1.00 93.94 93 LEU A N 1
ATOM 734 C CA . LEU A 1 93 ? 12.392 0.358 -11.115 1.00 93.94 93 LEU A CA 1
ATOM 735 C C . LEU A 1 93 ? 12.399 1.894 -11.119 1.00 93.94 93 LEU A C 1
ATOM 737 O O . LEU A 1 93 ? 12.571 2.535 -10.088 1.00 93.94 93 LEU A O 1
ATOM 741 N N . ASP A 1 94 ? 12.108 2.508 -12.267 1.00 92.06 94 ASP A N 1
ATOM 742 C CA . ASP A 1 94 ? 12.004 3.976 -12.374 1.00 92.06 94 ASP A CA 1
ATOM 743 C C . ASP A 1 94 ? 10.812 4.569 -11.591 1.00 92.06 94 ASP A C 1
ATOM 745 O O . ASP A 1 94 ? 10.766 5.771 -11.316 1.00 92.06 94 ASP A O 1
ATOM 749 N N . GLY A 1 95 ? 9.849 3.725 -11.209 1.00 91.56 95 GLY A N 1
ATOM 750 C CA . GLY A 1 95 ? 8.661 4.115 -10.461 1.00 91.56 95 GLY A CA 1
ATOM 751 C C . GLY A 1 95 ? 7.545 4.710 -11.331 1.00 91.56 95 GLY A C 1
ATOM 752 O O . GLY A 1 95 ? 7.770 5.502 -12.245 1.00 91.56 95 GLY A O 1
ATOM 753 N N . ASN A 1 96 ? 6.293 4.385 -11.015 1.00 95.12 96 ASN A N 1
ATOM 754 C CA . ASN A 1 96 ? 5.103 4.940 -11.653 1.00 95.12 96 ASN A CA 1
ATOM 755 C C . ASN A 1 96 ? 4.215 5.631 -10.612 1.00 95.12 96 ASN A C 1
ATOM 757 O O . ASN A 1 96 ? 3.442 4.996 -9.892 1.00 95.12 96 ASN A O 1
ATOM 761 N N . ARG A 1 97 ? 4.292 6.967 -10.562 1.00 93.31 97 ARG A N 1
ATOM 762 C CA . ARG A 1 97 ? 3.549 7.770 -9.579 1.00 93.31 97 ARG A CA 1
ATOM 763 C C . ARG A 1 97 ? 2.040 7.583 -9.680 1.00 93.31 97 ARG A C 1
ATOM 765 O O . ARG A 1 97 ? 1.392 7.428 -8.652 1.00 93.31 97 ARG A O 1
ATOM 772 N N . THR A 1 98 ? 1.483 7.541 -10.887 1.00 95.31 98 THR A N 1
ATOM 773 C CA . THR A 1 98 ? 0.037 7.362 -11.085 1.00 95.31 98 THR A CA 1
ATOM 774 C C . THR A 1 98 ? -0.443 6.013 -10.555 1.00 95.31 98 THR A C 1
ATOM 776 O O . THR A 1 98 ? -1.485 5.949 -9.900 1.00 95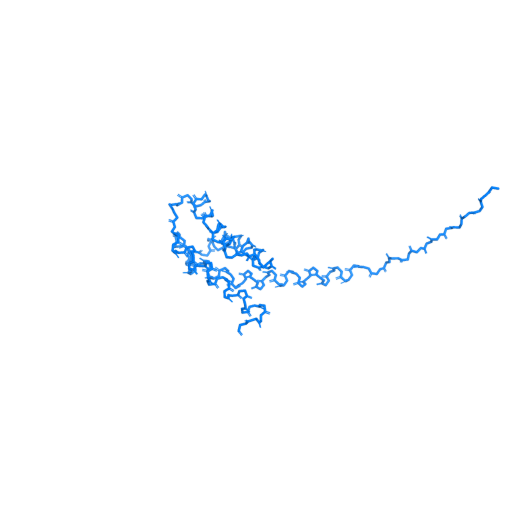.31 98 THR A O 1
ATOM 779 N N . ARG A 1 99 ? 0.326 4.944 -10.788 1.00 95.06 99 ARG A N 1
ATOM 780 C CA . ARG A 1 99 ? 0.028 3.599 -10.278 1.00 95.06 99 ARG A CA 1
ATOM 781 C C . ARG A 1 99 ? 0.108 3.548 -8.755 1.00 95.06 99 ARG A C 1
ATOM 783 O O . ARG A 1 99 ? -0.852 3.127 -8.116 1.00 95.06 99 ARG A O 1
ATOM 790 N N . VAL A 1 100 ? 1.195 4.059 -8.176 1.00 96.38 100 VAL A N 1
ATOM 791 C CA . VAL A 1 100 ? 1.370 4.146 -6.716 1.00 96.38 100 VAL A CA 1
ATOM 792 C C . VAL A 1 100 ? 0.234 4.935 -6.060 1.00 96.38 100 VAL A C 1
ATOM 794 O O . VAL A 1 100 ? -0.327 4.506 -5.052 1.00 96.38 100 VAL A O 1
ATOM 797 N N . GLU A 1 101 ? -0.141 6.084 -6.624 1.00 95.75 101 GLU A N 1
ATOM 798 C CA . GLU A 1 101 ? -1.226 6.904 -6.082 1.00 95.75 101 GLU A CA 1
ATOM 799 C C . GLU A 1 101 ? -2.588 6.215 -6.176 1.00 95.75 101 GLU A C 1
ATOM 801 O O . GLU A 1 101 ? -3.371 6.284 -5.225 1.00 95.75 101 GLU A O 1
ATOM 806 N N . SER A 1 102 ? -2.861 5.532 -7.288 1.00 95.88 102 SER A N 1
ATOM 807 C CA . SER A 1 102 ? -4.106 4.783 -7.485 1.00 95.88 102 SER A CA 1
ATOM 808 C C . SER A 1 102 ? -4.220 3.633 -6.481 1.00 95.88 102 SER A C 1
ATOM 810 O O . SER A 1 102 ? -5.249 3.501 -5.814 1.00 95.88 102 SER A O 1
ATOM 812 N N . ALA A 1 103 ? -3.137 2.877 -6.281 1.00 96.06 103 ALA A N 1
ATOM 813 C CA . ALA A 1 103 ? -3.066 1.830 -5.268 1.00 96.06 103 ALA A CA 1
ATOM 814 C C . ALA A 1 103 ? -3.269 2.390 -3.850 1.00 96.06 103 ALA A C 1
ATOM 816 O O . ALA A 1 103 ? -4.083 1.874 -3.084 1.00 96.06 103 ALA A O 1
ATOM 817 N N . ALA A 1 104 ? -2.611 3.503 -3.506 1.00 96.25 104 ALA A N 1
ATOM 818 C CA . ALA A 1 104 ? -2.769 4.143 -2.200 1.00 96.25 104 ALA A CA 1
ATOM 819 C C . ALA A 1 104 ? -4.217 4.599 -1.927 1.00 96.25 104 ALA A C 1
ATOM 821 O O . ALA A 1 104 ? -4.696 4.490 -0.797 1.00 96.25 104 ALA A O 1
ATOM 822 N N . ILE A 1 105 ? -4.936 5.089 -2.944 1.00 95.94 105 ILE A N 1
ATOM 823 C CA . ILE A 1 105 ? -6.360 5.442 -2.823 1.00 95.94 105 ILE A CA 1
ATOM 824 C C . ILE A 1 105 ? -7.201 4.196 -2.530 1.00 95.94 105 ILE A C 1
ATOM 826 O O . ILE A 1 105 ? -8.021 4.224 -1.609 1.00 95.94 105 ILE A O 1
ATOM 830 N N . ARG A 1 106 ? -6.985 3.103 -3.269 1.00 95.88 106 ARG A N 1
ATOM 831 C CA . ARG A 1 106 ? -7.724 1.851 -3.067 1.00 95.88 106 ARG A CA 1
ATOM 832 C C . ARG A 1 106 ? -7.481 1.257 -1.676 1.00 95.88 106 ARG A C 1
ATOM 834 O O . ARG A 1 106 ? -8.432 0.853 -1.011 1.00 95.88 106 ARG A O 1
ATOM 841 N N . LEU A 1 107 ? -6.238 1.280 -1.196 1.00 95.81 107 LEU A N 1
ATOM 842 C CA . LEU A 1 107 ? -5.871 0.812 0.147 1.00 95.81 107 LEU A CA 1
ATOM 843 C C . LEU A 1 107 ? -6.567 1.613 1.260 1.00 95.81 107 LEU A C 1
ATOM 845 O O . LEU A 1 107 ? -7.013 1.047 2.257 1.00 95.81 107 LEU A O 1
ATOM 849 N N . LEU A 1 108 ? -6.722 2.929 1.082 1.00 94.44 108 LEU A N 1
ATOM 850 C CA . LEU A 1 108 ? -7.471 3.761 2.028 1.00 94.44 108 LEU A CA 1
ATOM 851 C C . LEU A 1 108 ? -8.972 3.466 2.032 1.00 94.44 108 LEU A C 1
ATOM 853 O O . LEU A 1 108 ? -9.601 3.600 3.081 1.00 94.44 108 LEU A O 1
ATOM 857 N N . GLN A 1 109 ? -9.551 3.088 0.891 1.00 93.75 109 GLN A N 1
ATOM 858 C CA . GLN A 1 109 ? -10.946 2.644 0.833 1.00 93.75 109 GLN A CA 1
ATOM 859 C C . GLN A 1 109 ? -11.123 1.345 1.618 1.00 93.75 109 GLN A C 1
ATOM 861 O O . GLN A 1 109 ? -11.991 1.287 2.483 1.00 93.75 109 GLN A O 1
ATOM 866 N N . VAL A 1 110 ? -10.231 0.367 1.425 1.00 92.00 110 VAL A N 1
ATOM 867 C CA . VAL A 1 110 ? -10.256 -0.887 2.194 1.00 92.00 110 VAL A CA 1
ATOM 868 C C . VAL A 1 110 ? -10.134 -0.661 3.691 1.00 92.00 110 VAL A C 1
ATOM 870 O O . VAL A 1 110 ? -10.843 -1.304 4.456 1.00 92.00 110 VAL A O 1
ATOM 873 N N . ARG A 1 111 ? -9.307 0.291 4.136 1.00 91.94 111 ARG A N 1
ATOM 874 C CA . ARG A 1 111 ? -9.268 0.652 5.559 1.00 91.94 111 ARG A CA 1
ATOM 875 C C . ARG A 1 111 ? -10.649 1.056 6.080 1.00 91.94 111 ARG A C 1
ATOM 877 O O . ARG A 1 111 ? -11.059 0.569 7.123 1.00 91.94 111 ARG A O 1
ATOM 884 N N . ARG A 1 112 ? -11.374 1.913 5.352 1.00 90.44 112 ARG A N 1
ATOM 885 C CA . ARG A 1 112 ? -12.728 2.345 5.747 1.00 90.44 112 ARG A CA 1
ATOM 886 C C . ARG A 1 112 ? -13.717 1.184 5.748 1.00 90.44 112 ARG A C 1
ATOM 888 O O . ARG A 1 112 ? -14.524 1.092 6.662 1.00 90.44 112 ARG A O 1
ATOM 895 N N . GLU A 1 113 ? -13.625 0.296 4.758 1.00 89.88 113 GLU A N 1
ATOM 896 C CA . GLU A 1 113 ? -14.440 -0.923 4.678 1.00 89.88 113 GLU A CA 1
ATOM 897 C C . GLU A 1 113 ? -14.203 -1.838 5.895 1.00 89.88 113 GLU A C 1
ATOM 899 O O . GLU A 1 113 ? -15.159 -2.354 6.469 1.00 89.88 113 GLU A O 1
ATOM 904 N N . ILE A 1 114 ? -12.944 -2.010 6.320 1.00 87.25 114 ILE A N 1
ATOM 905 C CA . ILE A 1 114 ? -12.568 -2.843 7.475 1.00 87.25 114 ILE A CA 1
ATOM 906 C C . ILE A 1 114 ? -12.951 -2.185 8.804 1.00 87.25 114 ILE A C 1
ATOM 908 O O . ILE A 1 114 ? -13.450 -2.867 9.700 1.00 87.25 114 ILE A O 1
ATOM 912 N N . ASP A 1 115 ? -12.698 -0.884 8.950 1.00 85.88 115 ASP A N 1
ATOM 913 C CA . ASP A 1 115 ? -12.977 -0.147 10.185 1.00 85.88 115 ASP A CA 1
ATOM 914 C C . ASP A 1 115 ? -14.486 0.152 10.353 1.00 85.88 115 ASP A C 1
ATOM 916 O O . ASP A 1 115 ? -14.929 0.448 11.461 1.00 85.88 115 ASP A O 1
ATOM 920 N N . GLY A 1 116 ? -15.292 -0.008 9.292 1.00 77.94 116 GLY A N 1
ATOM 921 C CA . GLY A 1 116 ? -16.752 0.156 9.316 1.00 77.94 116 GLY A CA 1
ATOM 922 C C . GLY A 1 116 ? -17.244 1.582 9.039 1.00 77.94 116 GLY A C 1
ATOM 923 O O . GLY A 1 116 ? -18.397 1.893 9.324 1.00 77.94 116 GLY A O 1
ATOM 924 N N . ASP A 1 117 ? -16.390 2.432 8.464 1.00 60.66 117 ASP A N 1
ATOM 925 C CA . ASP A 1 117 ? -16.653 3.848 8.158 1.00 60.66 117 ASP A CA 1
ATOM 926 C C . ASP A 1 117 ? -17.129 4.080 6.702 1.00 60.66 117 ASP A C 1
ATOM 928 O O . ASP A 1 117 ? -17.033 5.201 6.184 1.00 60.66 117 ASP A O 1
ATOM 932 N N . ALA A 1 118 ? -17.539 3.015 6.003 1.00 54.22 118 ALA A N 1
ATOM 933 C CA . ALA A 1 118 ? -17.859 3.008 4.570 1.00 54.22 118 ALA A CA 1
ATOM 934 C C . ALA A 1 118 ? -19.326 3.340 4.257 1.00 54.22 118 ALA A C 1
ATOM 936 O O . ALA A 1 118 ? -20.227 2.799 4.937 1.00 54.22 118 ALA A O 1
#

Radius of gyration: 21.24 Å; chains: 1; bounding box: 33×28×79 Å

pLDDT: mean 83.35, std 17.06, range [32.78, 97.5]

Secondary structure (DSSP, 8-state):
--------------HHHHHHHHHHHHHHHHHHHHHHHHHIIIII-SS--TT-GGGHHHHHHHHHHHHHHHHTT--HHHHHHHHHHIIIIIS-----HHHHHHHHHHHHHHHHHHHT--